Protein AF-M5TUW1-F1 (afdb_monomer)

Solvent-accessible surface area (backbone atoms only — not comparable to full-atom values): 5866 Å² total; per-residue (Å²): 139,78,88,76,80,79,70,82,66,80,41,52,50,55,83,36,58,52,24,83,81,62,69,38,23,39,43,58,53,54,50,46,46,70,74,66,60,67,90,50,63,76,58,44,32,77,56,76,45,35,53,72,62,92,44,74,36,38,67,57,51,38,49,48,68,73,41,95,53,45,90,74,56,90,46,64,16,62,68,59,49,58,55,50,45,56,54,54,55,57,76,68,46,79,82,131

pLDDT: mean 88.43, std 14.53, range [42.06, 97.88]

Structure (mmCIF, N/CA/C/O backbone):
data_AF-M5TUW1-F1
#
_entry.id   AF-M5TUW1-F1
#
loop_
_atom_site.group_PDB
_atom_site.id
_atom_site.type_symbol
_atom_site.label_atom_id
_atom_site.label_alt_id
_atom_site.label_comp_id
_atom_site.label_asym_id
_atom_site.label_entity_id
_atom_site.label_seq_id
_atom_site.pdbx_PDB_ins_code
_atom_site.Cartn_x
_atom_site.Cartn_y
_atom_site.Cartn_z
_atom_site.occupancy
_atom_site.B_iso_or_equiv
_atom_site.auth_seq_id
_atom_site.auth_comp_id
_atom_site.auth_asym_id
_atom_site.auth_atom_id
_atom_site.pdbx_PDB_model_num
ATOM 1 N N . MET A 1 1 ? -16.941 12.244 -31.555 1.00 48.41 1 MET A N 1
ATOM 2 C CA . MET A 1 1 ? -15.738 11.475 -31.175 1.00 48.41 1 MET A CA 1
ATOM 3 C C . MET A 1 1 ? -14.892 12.331 -30.251 1.00 48.41 1 MET A C 1
ATOM 5 O O . MET A 1 1 ? -14.714 13.498 -30.562 1.00 48.41 1 MET A O 1
ATOM 9 N N . GLY A 1 2 ? -14.396 11.758 -29.152 1.00 49.44 2 GLY A N 1
ATOM 10 C CA . GLY A 1 2 ? -13.415 12.400 -28.270 1.00 49.44 2 GLY A CA 1
ATOM 11 C C . GLY A 1 2 ? -13.990 12.962 -26.969 1.00 49.44 2 GLY A C 1
ATOM 12 O O . GLY A 1 2 ? -13.937 14.164 -26.748 1.00 49.44 2 GLY A O 1
ATOM 13 N N . CYS A 1 3 ? -14.515 12.102 -26.089 1.00 42.06 3 CYS A N 1
ATOM 14 C CA . CYS A 1 3 ? -14.651 12.452 -24.673 1.00 42.06 3 CYS A CA 1
ATOM 15 C C . CYS A 1 3 ? -13.241 12.407 -24.062 1.00 42.06 3 CYS A C 1
ATOM 17 O O . CYS A 1 3 ? -12.799 11.379 -23.556 1.00 42.06 3 CYS A O 1
ATOM 19 N N . GLY A 1 4 ? -12.478 13.483 -24.251 1.00 48.62 4 GLY A N 1
ATOM 20 C CA . GLY A 1 4 ? -11.131 13.632 -23.715 1.00 48.62 4 GLY A CA 1
ATOM 21 C C . GLY A 1 4 ? -11.185 13.997 -22.238 1.00 48.62 4 GLY A C 1
ATOM 22 O O . GLY A 1 4 ? -10.991 15.154 -21.887 1.00 48.62 4 GLY A O 1
ATOM 23 N N . PHE A 1 5 ? -11.445 13.016 -21.373 1.00 47.28 5 PHE A N 1
ATOM 24 C CA . PHE A 1 5 ? -11.110 13.109 -19.952 1.00 47.28 5 PHE A CA 1
ATOM 25 C C . PHE A 1 5 ? -9.582 12.993 -19.826 1.00 47.28 5 PHE A C 1
ATOM 27 O O . PHE A 1 5 ? -9.046 11.943 -19.482 1.00 47.28 5 PHE A O 1
ATOM 34 N N . ILE A 1 6 ? -8.857 14.064 -20.158 1.00 53.53 6 ILE A N 1
ATOM 35 C CA . ILE A 1 6 ? -7.464 14.209 -19.728 1.00 53.53 6 ILE A CA 1
ATOM 36 C C . ILE A 1 6 ? -7.533 14.571 -18.244 1.00 53.53 6 ILE A C 1
ATOM 38 O O . ILE A 1 6 ? -7.539 15.737 -17.866 1.00 53.53 6 ILE A O 1
ATOM 42 N N . ILE A 1 7 ? -7.687 13.555 -17.395 1.00 58.19 7 ILE A N 1
ATOM 43 C CA . ILE A 1 7 ? -7.328 13.690 -15.988 1.00 58.19 7 ILE A CA 1
ATOM 44 C C . ILE A 1 7 ? -5.809 13.609 -15.974 1.00 58.19 7 ILE A C 1
ATOM 46 O O . ILE A 1 7 ? -5.238 12.543 -16.195 1.00 58.19 7 ILE A O 1
ATOM 50 N N . GLU A 1 8 ? -5.161 14.743 -15.747 1.00 57.69 8 GLU A N 1
ATOM 51 C CA . GLU A 1 8 ? -3.772 14.806 -15.306 1.00 57.69 8 GLU A CA 1
ATOM 52 C C . GLU A 1 8 ? -3.695 14.013 -13.984 1.00 57.69 8 GLU A C 1
ATOM 54 O O . GLU A 1 8 ? -3.999 14.522 -12.906 1.00 57.69 8 GLU A O 1
ATOM 59 N N . LYS A 1 9 ? -3.444 12.696 -14.061 1.00 62.56 9 LYS A N 1
ATOM 60 C CA . LYS A 1 9 ? -3.316 11.816 -12.890 1.00 62.56 9 LYS A CA 1
ATOM 61 C C . LYS A 1 9 ? -2.009 12.184 -12.179 1.00 62.56 9 LYS A C 1
ATOM 63 O O . LYS A 1 9 ? -0.974 11.589 -12.426 1.00 62.56 9 LYS A O 1
ATOM 68 N N . THR A 1 10 ? -2.052 13.176 -11.294 1.00 78.75 10 THR A N 1
ATOM 69 C CA . THR A 1 10 ? -0.884 13.604 -10.496 1.00 78.75 10 THR A CA 1
ATOM 70 C C . THR A 1 10 ? -0.689 12.758 -9.227 1.00 78.75 10 THR A C 1
ATOM 72 O O . THR A 1 10 ? 0.265 12.963 -8.484 1.00 78.75 10 THR A O 1
ATOM 75 N N . ARG A 1 11 ? -1.610 11.830 -8.928 1.00 88.38 11 ARG A N 1
ATOM 76 C CA . ARG A 1 11 ? -1.573 10.969 -7.735 1.00 88.38 11 ARG A CA 1
ATOM 77 C C . ARG A 1 11 ? -2.299 9.647 -7.962 1.00 88.38 11 ARG A C 1
ATOM 79 O O . ARG A 1 11 ? -3.190 9.578 -8.814 1.00 88.38 11 ARG A O 1
ATOM 86 N N . MET A 1 12 ? -1.971 8.645 -7.145 1.00 92.88 12 MET A N 1
ATOM 87 C CA . MET A 1 12 ? -2.668 7.355 -7.137 1.00 92.88 12 MET A CA 1
ATOM 88 C C . MET A 1 12 ? -4.160 7.535 -6.852 1.00 92.88 12 MET A C 1
ATOM 90 O O . MET A 1 12 ? -4.539 8.189 -5.876 1.00 92.88 12 MET A O 1
ATOM 94 N N . GLN A 1 13 ? -4.99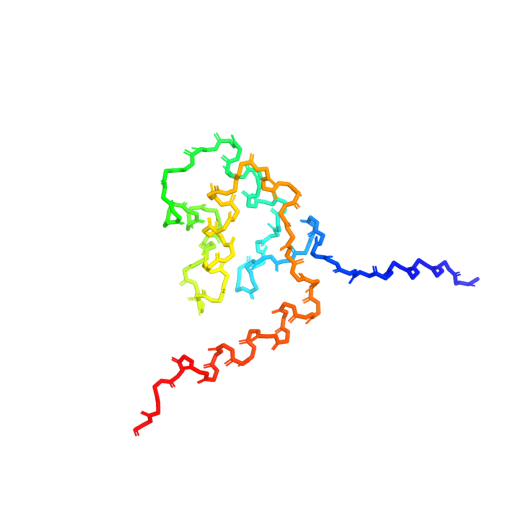7 6.917 -7.677 1.00 94.06 13 GLN A N 1
ATOM 95 C CA . GLN A 1 13 ? -6.439 6.845 -7.480 1.00 94.06 13 GLN A CA 1
ATOM 96 C C . GLN A 1 13 ? -6.833 5.560 -6.747 1.00 94.06 13 GLN A C 1
ATOM 98 O O . GLN A 1 13 ? -6.057 4.619 -6.601 1.00 94.06 13 GLN A O 1
ATOM 103 N N . ASP A 1 14 ? -8.073 5.512 -6.279 1.00 95.12 14 ASP A N 1
ATOM 104 C CA . ASP A 1 14 ? -8.612 4.382 -5.520 1.00 95.12 14 ASP A CA 1
ATOM 105 C C . ASP A 1 14 ? -8.645 3.059 -6.304 1.00 95.12 14 ASP A C 1
ATOM 107 O O . ASP A 1 14 ? -8.498 1.981 -5.719 1.00 95.12 14 ASP A O 1
ATOM 111 N N . ASP A 1 15 ? -8.860 3.144 -7.615 1.00 95.06 15 ASP A N 1
ATOM 112 C CA . ASP A 1 15 ? -8.915 1.998 -8.526 1.00 95.06 15 ASP A CA 1
ATOM 113 C C . ASP A 1 15 ? -7.530 1.533 -8.992 1.00 95.06 15 ASP A C 1
ATOM 115 O O . ASP A 1 15 ? -7.423 0.459 -9.578 1.00 95.06 15 ASP A O 1
ATOM 119 N N . ASP A 1 16 ? -6.477 2.293 -8.688 1.00 96.06 16 ASP A N 1
ATOM 120 C CA . ASP A 1 16 ? -5.121 1.963 -9.111 1.00 96.06 16 ASP A CA 1
ATOM 121 C C . ASP A 1 16 ? -4.545 0.849 -8.226 1.00 96.06 16 ASP A C 1
ATOM 123 O O . ASP A 1 16 ? -4.789 0.777 -7.011 1.00 96.06 16 ASP A O 1
ATOM 127 N N . ASP A 1 17 ? -3.758 -0.031 -8.840 1.00 97.38 17 ASP A N 1
ATOM 128 C CA . ASP A 1 17 ? -3.139 -1.164 -8.162 1.00 97.38 17 ASP A CA 1
ATOM 129 C C . ASP A 1 17 ? -1.989 -0.719 -7.252 1.00 97.38 17 ASP A C 1
ATOM 131 O O . ASP A 1 17 ? -0.892 -0.384 -7.699 1.00 97.38 17 ASP A O 1
ATOM 135 N N . LEU A 1 18 ? -2.207 -0.819 -5.939 1.00 96.81 18 LEU A N 1
ATOM 136 C CA . LEU A 1 18 ? -1.148 -0.634 -4.952 1.00 96.81 18 LEU A CA 1
ATOM 137 C C . LEU A 1 18 ? -0.247 -1.874 -4.893 1.00 96.81 18 LEU A C 1
ATOM 139 O O . LEU A 1 18 ? 0.976 -1.778 -4.843 1.00 96.81 18 LEU A O 1
ATOM 143 N N . CYS A 1 19 ? -0.828 -3.077 -4.924 1.00 97.44 19 CYS A N 1
ATOM 144 C CA . CYS A 1 19 ? -0.051 -4.306 -5.045 1.00 97.44 19 CYS A CA 1
ATOM 145 C C . CYS A 1 19 ? -0.026 -4.799 -6.492 1.00 97.44 19 CYS A C 1
ATOM 147 O O . CYS A 1 19 ? -0.828 -5.642 -6.884 1.00 97.44 19 CYS A O 1
ATOM 149 N N . LEU A 1 20 ? 0.989 -4.375 -7.245 1.00 96.69 20 LEU A N 1
ATOM 150 C CA . LEU A 1 20 ? 1.221 -4.775 -8.642 1.00 96.69 20 LEU A CA 1
ATOM 151 C C . LEU A 1 20 ? 1.583 -6.267 -8.846 1.00 96.69 20 LEU A C 1
ATOM 153 O O . LEU A 1 20 ? 1.964 -6.663 -9.945 1.00 96.69 20 LEU A O 1
ATOM 157 N N . CYS A 1 21 ? 1.605 -7.090 -7.791 1.00 96.50 21 CYS A N 1
ATOM 158 C CA . CYS A 1 21 ? 1.779 -8.549 -7.918 1.00 96.50 21 CYS A CA 1
ATOM 159 C C . CYS A 1 21 ? 0.438 -9.278 -7.949 1.00 96.50 21 CYS A C 1
ATOM 161 O O . CYS A 1 21 ? 0.294 -10.256 -8.670 1.00 96.50 21 CYS A O 1
ATOM 163 N N . PHE A 1 22 ? -0.507 -8.814 -7.132 1.00 97.00 22 PHE A N 1
ATOM 164 C CA . PHE A 1 22 ? -1.773 -9.498 -6.874 1.00 97.00 22 PHE A CA 1
ATOM 165 C C . PHE A 1 22 ? -2.985 -8.639 -7.254 1.00 97.00 22 PHE A C 1
ATOM 167 O O . PHE A 1 22 ? -4.109 -8.993 -6.916 1.00 97.00 22 PHE A O 1
ATOM 174 N N . HIS A 1 23 ? -2.760 -7.510 -7.935 1.00 97.00 23 HIS A N 1
ATOM 175 C CA . HIS A 1 23 ? -3.796 -6.574 -8.384 1.00 97.00 23 HIS A CA 1
ATOM 176 C C . HIS A 1 23 ? -4.742 -6.150 -7.244 1.00 97.00 23 HIS A C 1
ATOM 178 O O . HIS A 1 23 ? -5.979 -6.256 -7.292 1.00 97.00 23 HIS A O 1
ATOM 184 N N . VAL A 1 24 ? -4.115 -5.741 -6.133 1.00 97.88 24 VAL A N 1
ATOM 185 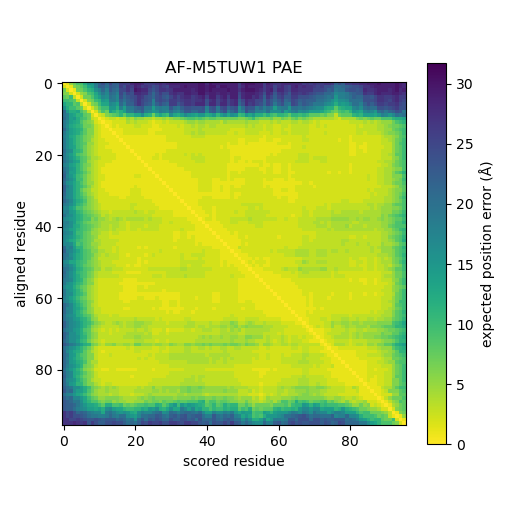C CA . VAL A 1 24 ? -4.819 -5.198 -4.968 1.00 97.88 24 VAL A CA 1
ATOM 186 C C . VAL A 1 24 ? -4.813 -3.684 -5.074 1.00 97.88 24 VAL A C 1
ATOM 188 O O . VAL A 1 24 ? -3.770 -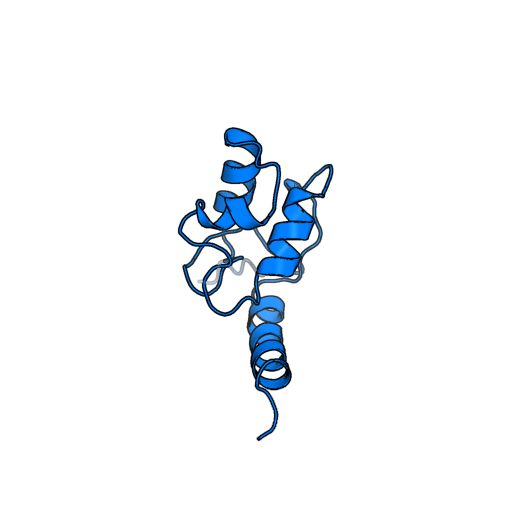3.049 -4.906 1.00 97.88 24 VAL A O 1
ATOM 191 N N . THR A 1 25 ? -5.989 -3.125 -5.335 1.00 97.81 25 THR A N 1
ATOM 192 C CA . THR A 1 25 ? -6.172 -1.685 -5.501 1.00 97.81 25 THR A CA 1
ATOM 193 C C . THR A 1 25 ? -6.032 -0.928 -4.186 1.00 97.81 25 THR A C 1
ATOM 195 O O . THR A 1 25 ? -6.266 -1.486 -3.104 1.00 97.81 25 THR A O 1
ATOM 198 N N . ARG A 1 26 ? -5.711 0.369 -4.269 1.00 96.69 26 ARG A N 1
ATOM 199 C CA . ARG A 1 26 ? -5.690 1.276 -3.109 1.00 96.69 26 ARG A CA 1
ATOM 200 C C . ARG A 1 26 ? -6.994 1.177 -2.310 1.00 96.69 26 ARG A C 1
ATOM 202 O O . ARG A 1 26 ? -6.947 0.999 -1.093 1.00 96.69 26 ARG A O 1
ATOM 209 N N . ARG A 1 27 ? -8.154 1.175 -2.981 1.00 97.25 27 ARG A N 1
ATOM 210 C CA . ARG A 1 27 ? -9.472 1.044 -2.334 1.00 97.25 27 ARG A CA 1
ATOM 211 C C . ARG A 1 27 ? -9.599 -0.221 -1.491 1.00 97.25 27 ARG A C 1
ATOM 213 O O . ARG A 1 27 ? -10.083 -0.147 -0.364 1.00 97.25 27 ARG A O 1
ATOM 220 N N . LYS A 1 28 ? -9.165 -1.375 -2.012 1.00 97.69 28 LYS A N 1
ATOM 221 C CA . LYS A 1 28 ? -9.238 -2.655 -1.283 1.00 97.69 28 LYS A CA 1
ATOM 222 C C . LYS A 1 28 ? -8.414 -2.605 0.001 1.00 97.69 28 LYS A C 1
ATOM 224 O O . LYS A 1 28 ? -8.888 -3.057 1.041 1.00 97.69 28 LYS A O 1
ATOM 229 N N . VAL A 1 29 ? -7.219 -2.017 -0.056 1.00 97.44 29 VAL A N 1
ATOM 230 C CA . VAL A 1 29 ? -6.344 -1.867 1.116 1.00 97.44 29 VAL A CA 1
ATOM 231 C C . VAL A 1 29 ? -6.956 -0.920 2.146 1.00 97.44 29 VAL A C 1
ATOM 233 O O . VAL A 1 29 ? -7.043 -1.281 3.317 1.00 97.44 29 VAL A O 1
ATOM 236 N N . LEU A 1 30 ? -7.449 0.248 1.723 1.00 97.38 30 LEU A N 1
ATOM 237 C CA . LEU A 1 30 ? -8.114 1.205 2.615 1.00 97.38 30 LEU A CA 1
ATOM 238 C C . LEU A 1 30 ? -9.332 0.582 3.308 1.00 97.38 30 LEU A C 1
ATOM 240 O O . LEU A 1 30 ? -9.495 0.690 4.525 1.00 97.38 30 LEU A O 1
ATOM 244 N N . GLN A 1 31 ? -10.164 -0.131 2.545 1.00 97.69 31 GLN A N 1
ATOM 245 C CA . GLN A 1 31 ? -11.307 -0.856 3.089 1.00 97.69 31 GLN A CA 1
ATOM 246 C C . GLN A 1 31 ? -10.864 -1.923 4.096 1.00 97.69 31 GLN A C 1
ATOM 248 O O . GLN A 1 31 ? -11.468 -2.043 5.162 1.00 97.69 31 GLN A O 1
ATOM 253 N N . TYR A 1 32 ? -9.800 -2.671 3.792 1.00 97.56 32 TYR A N 1
ATOM 254 C CA . TYR A 1 32 ? -9.263 -3.679 4.699 1.00 97.56 32 TYR A CA 1
ATOM 255 C C . TYR A 1 32 ? -8.792 -3.064 6.020 1.00 97.56 32 TYR A C 1
ATOM 257 O O . TYR A 1 32 ? -9.202 -3.537 7.080 1.00 97.56 32 TYR A O 1
ATOM 265 N N . ILE A 1 33 ? -8.006 -1.982 5.963 1.00 96.44 33 ILE A N 1
ATOM 266 C CA . ILE A 1 33 ? -7.525 -1.246 7.142 1.00 96.44 33 ILE A CA 1
ATOM 267 C C . ILE A 1 33 ? -8.706 -0.766 7.992 1.00 96.44 33 ILE A C 1
ATOM 269 O O . ILE A 1 33 ? -8.719 -0.966 9.208 1.00 96.44 33 ILE A O 1
ATOM 273 N N . ARG A 1 34 ? -9.734 -0.190 7.357 1.00 95.94 34 ARG A N 1
ATOM 274 C CA . ARG A 1 34 ? -10.920 0.336 8.045 1.00 95.94 34 ARG A CA 1
ATOM 275 C C . ARG A 1 34 ? -11.720 -0.748 8.770 1.00 95.94 34 ARG A C 1
ATOM 277 O O . ARG A 1 34 ? -12.157 -0.514 9.897 1.00 95.94 34 ARG A O 1
ATOM 284 N N . VAL A 1 35 ? -11.935 -1.893 8.119 1.00 97.06 35 VAL A N 1
ATOM 285 C CA . VAL A 1 35 ? -12.782 -2.984 8.633 1.00 97.06 35 VAL A CA 1
ATOM 286 C C . VAL A 1 35 ? -12.041 -3.839 9.659 1.00 97.06 35 VAL A C 1
ATOM 288 O O . VAL A 1 35 ? -12.579 -4.103 10.728 1.00 97.06 35 VAL A O 1
ATOM 291 N N . HIS A 1 36 ? -10.809 -4.250 9.357 1.00 96.19 36 HIS A N 1
ATOM 292 C CA . HIS A 1 36 ? -10.079 -5.232 10.166 1.00 96.19 36 HIS A CA 1
ATOM 293 C C . HIS A 1 36 ? -9.173 -4.593 11.220 1.00 96.19 36 HIS A C 1
ATOM 295 O O . HIS A 1 36 ? -8.743 -5.286 12.138 1.00 96.19 36 HIS A O 1
ATOM 301 N N . ARG A 1 37 ? -8.881 -3.287 11.103 1.00 95.06 37 ARG A N 1
ATOM 302 C CA . ARG A 1 37 ? -8.019 -2.530 12.030 1.00 95.06 37 ARG A CA 1
ATOM 303 C C . ARG A 1 37 ? -6.728 -3.295 12.384 1.00 95.06 37 ARG A C 1
ATOM 305 O O . ARG A 1 37 ? -6.461 -3.532 13.567 1.00 95.06 37 ARG A O 1
ATOM 312 N N . PRO A 1 38 ? -5.942 -3.730 11.378 1.00 96.00 38 PRO A N 1
ATOM 313 C CA . PRO A 1 38 ? -4.719 -4.477 11.634 1.00 96.00 38 PRO A CA 1
ATOM 314 C C . PRO A 1 38 ? -3.756 -3.647 12.493 1.00 96.00 38 PRO A C 1
ATOM 316 O O . PRO A 1 38 ? -3.683 -2.430 12.372 1.00 96.00 38 PRO A O 1
ATOM 319 N N . LYS A 1 39 ? -3.006 -4.308 13.376 1.00 94.81 39 LYS A N 1
ATOM 320 C CA . LYS A 1 39 ? -2.023 -3.665 14.266 1.00 94.81 39 LYS A CA 1
ATOM 321 C C . LYS A 1 39 ? -0.616 -3.641 13.675 1.00 94.81 39 LYS A C 1
ATOM 323 O O . LYS A 1 39 ? 0.247 -2.934 14.181 1.00 94.81 39 LYS A O 1
ATOM 328 N N . ARG A 1 40 ? -0.350 -4.477 12.668 1.00 94.69 40 ARG A N 1
ATOM 329 C CA . ARG A 1 40 ? 0.960 -4.607 12.018 1.00 94.69 40 ARG A CA 1
ATOM 330 C C . ARG A 1 40 ? 0.797 -4.710 10.511 1.00 94.69 40 ARG A C 1
ATOM 332 O O . ARG A 1 40 ? -0.106 -5.397 10.038 1.00 94.69 40 ARG A O 1
ATOM 339 N N . ALA A 1 41 ? 1.737 -4.129 9.768 1.00 92.75 41 ALA A N 1
ATOM 340 C CA . ALA A 1 41 ? 1.729 -4.162 8.306 1.00 92.75 41 ALA A CA 1
ATOM 341 C C . ALA A 1 41 ? 1.761 -5.591 7.732 1.00 92.75 41 ALA A C 1
ATOM 343 O O . ALA A 1 41 ? 1.195 -5.837 6.673 1.00 92.75 41 ALA A O 1
ATOM 344 N N . SER A 1 42 ? 2.348 -6.565 8.441 1.00 93.62 42 SER A N 1
ATOM 345 C CA . SER A 1 42 ? 2.341 -7.974 8.016 1.00 93.62 42 SER A CA 1
ATOM 346 C C . SER A 1 42 ? 0.934 -8.567 7.894 1.00 93.62 42 SER A C 1
ATOM 348 O O . SER A 1 42 ? 0.724 -9.443 7.060 1.00 93.62 42 SER A O 1
ATOM 350 N N . GLN A 1 43 ? -0.040 -8.071 8.663 1.00 96.62 43 GLN A N 1
ATOM 351 C CA . GLN A 1 43 ? -1.434 -8.522 8.581 1.00 96.62 43 GLN A CA 1
ATOM 352 C C . GLN A 1 43 ? -2.116 -8.065 7.286 1.00 96.62 43 GLN A C 1
ATOM 354 O O . GLN A 1 43 ? -3.132 -8.625 6.899 1.00 96.62 43 GLN A O 1
ATOM 359 N N . LEU A 1 44 ? -1.545 -7.095 6.560 1.00 95.62 44 LEU A N 1
ATOM 360 C CA . LEU A 1 44 ? -2.043 -6.718 5.235 1.00 95.62 44 LEU A CA 1
ATOM 361 C C . LEU A 1 44 ? -1.826 -7.825 4.192 1.00 95.62 44 LEU A C 1
ATOM 363 O O . LEU A 1 44 ? -2.461 -7.784 3.145 1.00 95.62 44 LEU A O 1
ATOM 367 N N . SER A 1 45 ? -1.021 -8.852 4.493 1.00 96.12 45 SER A N 1
ATOM 368 C CA . SER A 1 45 ? -0.942 -10.065 3.666 1.00 96.12 45 SER A CA 1
ATOM 369 C C . SER A 1 45 ? -2.270 -10.820 3.571 1.00 96.12 45 SER A C 1
ATOM 371 O O . SER A 1 45 ? -2.533 -11.465 2.559 1.00 96.12 45 SER A O 1
ATOM 373 N N . GLU A 1 46 ? -3.154 -10.680 4.559 1.00 96.44 46 GLU A N 1
ATOM 374 C CA . GLU A 1 46 ? -4.509 -11.239 4.526 1.00 96.44 46 GLU A CA 1
ATOM 375 C C . GLU A 1 46 ? -5.425 -10.468 3.551 1.00 96.44 46 GLU A C 1
ATOM 377 O O . GLU A 1 46 ? -6.449 -10.986 3.105 1.00 96.44 46 GLU A O 1
ATOM 382 N N . CYS A 1 47 ? -5.032 -9.257 3.130 1.00 95.81 47 CYS A N 1
ATOM 383 C CA . CYS A 1 47 ? -5.687 -8.509 2.059 1.00 95.81 47 CYS A CA 1
ATOM 384 C C . CYS A 1 47 ? -5.228 -9.036 0.688 1.00 95.81 47 CYS A C 1
ATOM 386 O O . CYS A 1 47 ? -4.383 -8.438 0.020 1.00 95.81 47 CYS A O 1
ATOM 388 N N . TYR A 1 48 ? -5.778 -10.182 0.272 1.00 95.06 48 TYR A N 1
ATOM 389 C CA . TYR A 1 48 ? -5.518 -10.803 -1.039 1.00 95.06 48 TYR A CA 1
ATOM 390 C C . TYR A 1 48 ? -4.025 -11.069 -1.332 1.00 95.06 48 TYR A C 1
ATOM 392 O O . TYR A 1 48 ? -3.602 -11.056 -2.486 1.00 95.06 48 TYR A O 1
ATOM 400 N N . GLY A 1 49 ? -3.204 -11.285 -0.301 1.00 95.12 49 GLY A N 1
ATOM 401 C CA . GLY A 1 49 ? -1.770 -11.540 -0.451 1.00 95.12 49 GLY A CA 1
ATOM 402 C C . GLY A 1 49 ? -0.895 -10.287 -0.546 1.00 95.12 49 GLY A C 1
ATOM 403 O O . GLY A 1 49 ? 0.311 -10.418 -0.778 1.00 95.12 49 GLY A O 1
ATOM 404 N N . ALA A 1 50 ? -1.438 -9.075 -0.373 1.00 96.38 50 ALA A N 1
ATOM 405 C CA . ALA A 1 50 ? -0.672 -7.836 -0.518 1.00 96.38 50 ALA A CA 1
ATOM 406 C C . ALA A 1 50 ? 0.624 -7.843 0.324 1.00 96.38 50 ALA A C 1
ATOM 408 O O . ALA A 1 50 ? 0.631 -8.128 1.518 1.00 96.38 50 ALA A O 1
ATOM 409 N N . GLY A 1 51 ? 1.757 -7.542 -0.318 1.00 94.69 51 GLY A N 1
ATOM 410 C CA . GLY A 1 51 ? 3.069 -7.507 0.339 1.00 94.69 51 GLY A CA 1
ATOM 411 C C . GLY A 1 51 ? 3.823 -8.842 0.421 1.00 94.69 51 GLY A C 1
ATOM 412 O O . GLY A 1 51 ? 4.985 -8.820 0.818 1.00 94.69 51 GLY A O 1
ATOM 413 N N . THR A 1 52 ? 3.233 -9.968 -0.000 1.00 96.31 52 THR A N 1
ATOM 414 C CA . THR A 1 52 ? 3.901 -11.294 -0.000 1.00 96.31 52 THR A CA 1
ATOM 415 C C . THR A 1 52 ? 4.692 -11.609 -1.276 1.00 96.31 52 THR A C 1
ATOM 417 O O . THR A 1 52 ? 5.445 -12.574 -1.315 1.00 96.31 52 THR A O 1
ATOM 420 N N . GLY A 1 53 ? 4.529 -10.793 -2.324 1.00 93.88 53 GLY A N 1
ATOM 421 C CA . GLY A 1 53 ? 5.231 -10.941 -3.599 1.00 93.88 53 GLY A CA 1
ATOM 422 C C . GLY A 1 53 ? 6.597 -10.255 -3.586 1.00 93.88 53 GLY A C 1
ATOM 423 O O . GLY A 1 53 ? 7.369 -10.370 -2.644 1.00 93.88 53 GLY A O 1
ATOM 424 N N . CYS A 1 54 ? 6.882 -9.449 -4.613 1.00 93.62 54 CYS A N 1
ATOM 425 C CA . CYS A 1 54 ? 8.192 -8.798 -4.777 1.00 93.62 54 CYS A CA 1
ATOM 426 C C . CYS A 1 54 ? 8.557 -7.736 -3.721 1.00 93.62 54 CYS A C 1
ATOM 428 O O . CYS A 1 54 ? 9.579 -7.088 -3.863 1.00 93.62 54 CYS A O 1
ATOM 430 N N . GLY A 1 55 ? 7.714 -7.470 -2.723 1.00 93.81 55 GLY A N 1
ATOM 431 C CA . GLY A 1 55 ? 8.020 -6.515 -1.654 1.00 93.81 55 GLY A CA 1
ATOM 432 C C . GLY A 1 55 ? 7.846 -5.024 -1.976 1.00 93.81 55 GLY A C 1
ATOM 433 O O . GLY A 1 55 ? 7.648 -4.261 -1.037 1.00 93.81 55 GLY A O 1
ATOM 434 N N . TRP A 1 56 ? 7.791 -4.615 -3.251 1.00 96.06 56 TRP A 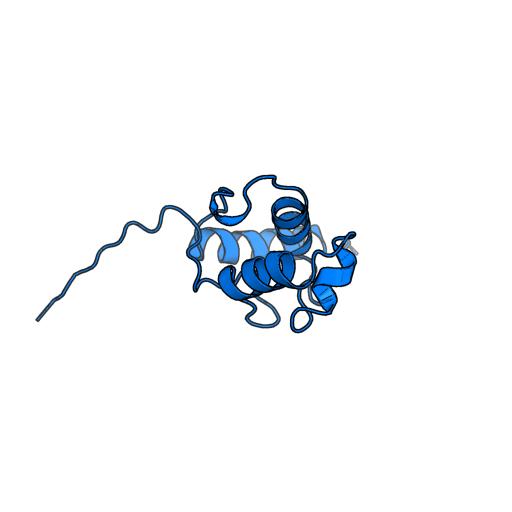N 1
ATOM 435 C CA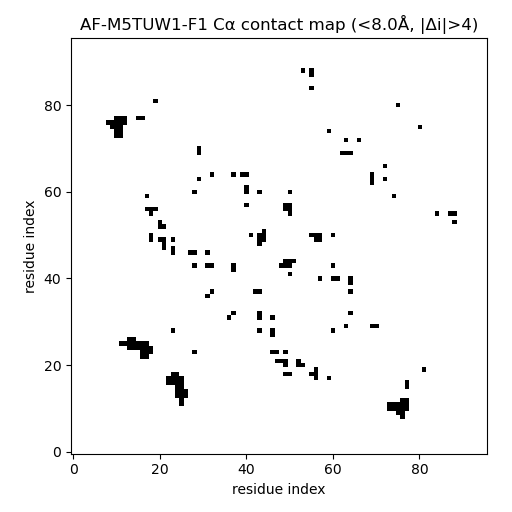 . TRP A 1 56 ? 7.659 -3.202 -3.672 1.00 96.06 56 TRP A CA 1
ATOM 436 C C . TRP A 1 56 ? 6.584 -2.405 -2.917 1.00 96.06 56 TRP A C 1
ATOM 438 O O . TRP A 1 56 ? 6.822 -1.302 -2.442 1.00 96.06 56 TRP A O 1
ATOM 448 N N . CYS A 1 57 ? 5.393 -2.986 -2.762 1.00 96.62 57 CYS A N 1
ATOM 449 C CA . CYS A 1 57 ? 4.266 -2.310 -2.119 1.00 96.62 57 CYS A CA 1
ATOM 450 C C . CYS A 1 57 ? 4.366 -2.215 -0.586 1.00 96.62 57 CYS A C 1
ATOM 452 O O . CYS A 1 57 ? 3.627 -1.443 0.013 1.00 96.62 57 CYS A O 1
ATOM 454 N N . ARG A 1 58 ? 5.267 -2.963 0.069 1.00 96.00 58 ARG A N 1
ATOM 455 C CA . ARG A 1 58 ? 5.365 -3.041 1.541 1.00 96.00 58 ARG A CA 1
ATOM 456 C C . ARG A 1 58 ? 5.576 -1.681 2.225 1.00 96.00 58 ARG A C 1
ATOM 458 O O . ARG A 1 58 ? 4.812 -1.408 3.145 1.00 96.00 58 ARG A O 1
ATOM 465 N N . PRO A 1 59 ? 6.518 -0.808 1.809 1.00 95.75 59 PRO A N 1
ATOM 466 C CA . PRO A 1 59 ? 6.662 0.514 2.428 1.00 95.75 59 PRO A CA 1
ATOM 467 C C . PRO A 1 59 ? 5.392 1.367 2.305 1.00 95.75 59 PRO A C 1
ATOM 469 O O . PRO A 1 59 ? 5.032 2.075 3.241 1.00 95.75 59 PRO A O 1
ATOM 472 N N . PHE A 1 60 ? 4.673 1.263 1.187 1.00 96.44 60 PHE A N 1
ATOM 473 C CA . PHE A 1 60 ? 3.430 2.000 0.960 1.00 96.44 60 PHE A CA 1
ATOM 474 C C . PHE A 1 60 ? 2.268 1.453 1.797 1.00 96.44 60 PHE A C 1
ATOM 476 O O . PHE A 1 60 ? 1.497 2.223 2.359 1.00 96.44 60 PHE A O 1
ATOM 483 N N . LEU A 1 61 ? 2.179 0.128 1.938 1.00 96.62 61 LEU A N 1
ATOM 484 C CA . LEU A 1 61 ? 1.232 -0.542 2.831 1.00 96.62 61 LEU A CA 1
ATOM 485 C C . LE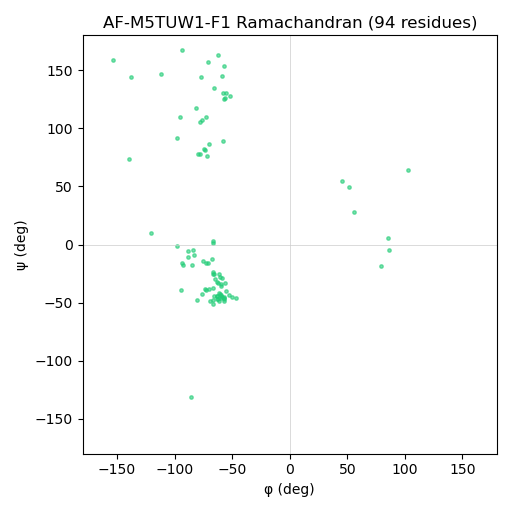U A 1 61 ? 1.441 -0.121 4.292 1.00 96.62 61 LEU A C 1
ATOM 487 O O . LEU A 1 61 ? 0.471 0.174 4.985 1.00 96.62 61 LEU A O 1
ATOM 491 N N . THR A 1 62 ? 2.696 -0.056 4.745 1.00 96.50 62 THR A N 1
ATOM 492 C CA . THR A 1 62 ? 3.035 0.432 6.088 1.00 96.50 62 THR A CA 1
ATOM 493 C C . THR A 1 62 ? 2.627 1.891 6.269 1.00 96.50 62 THR A C 1
ATOM 495 O O . THR A 1 62 ? 1.938 2.195 7.236 1.00 96.50 62 THR A O 1
ATOM 498 N N . ARG A 1 63 ? 2.949 2.773 5.310 1.00 96.00 63 ARG A N 1
ATOM 499 C CA . ARG A 1 63 ? 2.539 4.187 5.360 1.00 96.00 63 ARG A CA 1
ATOM 500 C C . ARG A 1 63 ? 1.026 4.353 5.468 1.00 96.00 63 ARG A C 1
ATOM 502 O O . ARG A 1 63 ? 0.567 5.084 6.332 1.00 96.00 63 ARG A O 1
ATOM 509 N N . LEU A 1 64 ? 0.248 3.641 4.649 1.00 96.12 64 LEU A N 1
ATOM 510 C CA . LEU A 1 64 ? -1.217 3.683 4.736 1.00 96.12 64 LEU A CA 1
ATOM 511 C C . LEU A 1 64 ? -1.743 3.151 6.072 1.00 96.12 64 LEU A C 1
ATOM 513 O O . LEU A 1 64 ? -2.782 3.597 6.537 1.00 96.12 64 LEU A O 1
ATOM 517 N N . LEU A 1 65 ? -1.069 2.185 6.691 1.00 96.12 65 LEU A N 1
ATOM 518 C CA . LEU A 1 65 ? -1.498 1.674 7.988 1.00 96.12 65 LEU A CA 1
ATOM 519 C C . LEU A 1 65 ? -1.205 2.652 9.133 1.00 96.12 65 LEU A C 1
ATOM 521 O O . LEU A 1 65 ? -1.991 2.752 10.070 1.00 96.12 65 LEU A O 1
ATOM 525 N N . GLU A 1 66 ? -0.060 3.324 9.068 1.00 95.25 66 GLU A N 1
ATOM 526 C CA . GLU A 1 66 ? 0.418 4.253 10.097 1.00 95.25 66 GLU A CA 1
ATOM 527 C C . GLU A 1 66 ? -0.158 5.667 9.938 1.00 95.25 66 GLU A C 1
ATOM 529 O O . GLU A 1 66 ? -0.129 6.449 10.886 1.00 95.25 66 GLU A O 1
ATOM 534 N N . SER A 1 67 ? -0.693 5.994 8.759 1.00 94.56 67 SER A N 1
ATOM 535 C CA . SER A 1 67 ? -1.321 7.283 8.476 1.00 94.56 67 SER A CA 1
ATOM 536 C C . SER A 1 67 ? -2.599 7.467 9.298 1.00 94.56 67 SER A C 1
ATOM 538 O O . SER A 1 67 ? -3.456 6.584 9.366 1.00 94.56 67 SER A O 1
ATOM 540 N N . GLU A 1 68 ? -2.758 8.653 9.886 1.00 91.50 68 GLU A N 1
ATOM 541 C CA . GLU A 1 68 ? -3.989 9.054 10.576 1.00 91.50 68 GLU A CA 1
ATOM 542 C C . GLU A 1 68 ? -5.164 9.210 9.593 1.00 91.50 68 GLU A C 1
ATOM 544 O O . GLU A 1 68 ? -6.326 9.061 9.969 1.00 91.50 68 GLU A O 1
ATOM 549 N N . SER A 1 69 ? -4.873 9.491 8.319 1.00 92.19 69 SER A N 1
ATOM 550 C CA . SER A 1 69 ? -5.866 9.710 7.258 1.00 92.19 69 SER A CA 1
ATOM 551 C C . SER A 1 69 ? -5.415 9.055 5.946 1.00 92.19 69 SER A C 1
ATOM 553 O O . SER A 1 69 ? -4.998 9.740 5.002 1.00 92.19 69 SER A O 1
ATOM 555 N N . PRO A 1 70 ? -5.483 7.714 5.860 1.00 91.06 70 PRO A N 1
ATOM 556 C CA . PRO A 1 70 ? -4.935 6.963 4.736 1.00 91.06 70 PRO A CA 1
ATOM 557 C C . PRO A 1 70 ? -5.661 7.223 3.411 1.00 91.06 70 PRO A C 1
ATOM 559 O O . PRO A 1 70 ? -5.062 7.094 2.345 1.00 91.06 70 PRO A O 1
ATOM 562 N N . GLU A 1 71 ? -6.923 7.656 3.440 1.00 89.62 71 GLU A N 1
ATOM 563 C CA . GLU A 1 71 ? -7.653 8.110 2.254 1.00 89.62 71 GLU A CA 1
ATOM 564 C C . GLU A 1 71 ? -6.981 9.306 1.565 1.00 89.62 71 GLU A C 1
ATOM 566 O O . GLU A 1 71 ? -6.987 9.385 0.335 1.00 89.62 71 GLU A O 1
ATOM 571 N N . THR A 1 72 ? -6.345 10.195 2.330 1.00 90.31 72 THR A N 1
ATOM 572 C CA . THR A 1 72 ? -5.684 11.404 1.820 1.00 90.31 72 THR A CA 1
ATOM 573 C C . THR A 1 72 ? -4.179 11.245 1.636 1.00 90.31 72 THR A C 1
ATOM 575 O O . THR A 1 72 ? -3.531 12.172 1.155 1.00 90.31 72 THR A O 1
ATOM 578 N N . GLU A 1 73 ? -3.623 10.076 1.970 1.00 92.25 73 GLU A N 1
ATOM 579 C CA . GLU A 1 73 ? -2.190 9.802 1.857 1.00 92.25 73 GLU A CA 1
ATOM 580 C C . GLU A 1 73 ? -1.699 10.022 0.421 1.00 92.25 73 GLU A C 1
ATOM 582 O O . GLU A 1 73 ? -2.235 9.433 -0.532 1.00 92.25 73 GLU A O 1
ATOM 587 N N . SER A 1 74 ? -0.670 10.859 0.274 1.00 89.62 74 SER A N 1
ATOM 588 C CA . SER A 1 74 ? -0.097 11.211 -1.023 1.00 89.62 74 SER A CA 1
ATOM 589 C C . SER A 1 74 ? 0.806 10.086 -1.519 1.00 89.62 74 SER A C 1
ATOM 591 O O . SER A 1 74 ? 1.919 9.895 -1.029 1.00 89.62 74 SER A O 1
ATOM 593 N N . LEU A 1 75 ? 0.314 9.336 -2.502 1.00 91.88 75 LEU A N 1
ATOM 594 C CA . LEU A 1 75 ? 1.064 8.300 -3.203 1.00 91.88 75 LEU A CA 1
ATOM 595 C C . LEU A 1 75 ? 1.312 8.733 -4.656 1.00 91.88 75 LEU A C 1
ATOM 597 O O . LEU A 1 75 ? 0.443 9.404 -5.228 1.00 91.88 75 LEU A O 1
ATOM 601 N N . PRO A 1 76 ? 2.461 8.350 -5.252 1.00 93.44 76 PRO A N 1
ATOM 602 C CA . PRO A 1 76 ? 2.759 8.644 -6.655 1.00 93.44 76 PRO A CA 1
ATOM 603 C C . PRO A 1 76 ? 1.665 8.085 -7.564 1.00 93.44 76 PRO A C 1
ATOM 605 O O . PRO A 1 76 ? 0.981 7.129 -7.197 1.00 93.44 76 PRO A O 1
ATOM 608 N N . ASP A 1 77 ? 1.482 8.679 -8.739 1.00 94.38 77 ASP A N 1
ATOM 609 C CA . ASP A 1 77 ? 0.506 8.177 -9.701 1.00 94.38 77 ASP A CA 1
ATOM 610 C C . ASP A 1 77 ? 0.842 6.754 -10.181 1.00 94.38 77 ASP A C 1
ATOM 612 O O . ASP A 1 77 ? 1.958 6.263 -10.017 1.00 94.38 77 ASP A O 1
ATOM 616 N N . GLU A 1 78 ? -0.138 6.082 -10.778 1.00 93.31 78 GLU A N 1
ATOM 617 C CA . GLU A 1 78 ? -0.025 4.705 -11.265 1.00 93.31 78 GLU A CA 1
ATOM 618 C C . GLU A 1 78 ? 1.177 4.468 -12.200 1.00 93.31 78 GLU A C 1
ATOM 620 O O . GLU A 1 78 ? 1.886 3.468 -12.053 1.00 93.31 78 GLU A O 1
ATOM 625 N N . GLN A 1 79 ? 1.431 5.380 -13.144 1.00 91.81 79 GLN A N 1
ATOM 626 C CA . GLN A 1 79 ? 2.515 5.253 -14.117 1.00 91.81 79 GLN A CA 1
ATOM 627 C C . GLN A 1 79 ? 3.874 5.406 -13.440 1.00 91.81 79 GLN A C 1
ATOM 629 O O . GLN A 1 79 ? 4.750 4.553 -13.625 1.00 91.81 79 GLN A O 1
ATOM 634 N N . GLN A 1 80 ? 4.043 6.447 -12.618 1.00 94.06 80 GLN A N 1
ATOM 635 C CA . GLN A 1 80 ? 5.263 6.639 -11.837 1.00 94.06 80 GLN A CA 1
ATOM 636 C C . GLN A 1 80 ? 5.504 5.452 -10.894 1.00 94.06 80 GLN A C 1
ATOM 638 O O . GLN A 1 80 ? 6.605 4.899 -10.857 1.00 94.06 80 GLN A O 1
ATOM 643 N N . TYR A 1 81 ? 4.466 5.001 -10.188 1.00 94.81 81 TYR A N 1
ATOM 644 C CA . TYR A 1 81 ? 4.535 3.886 -9.247 1.00 94.81 81 TYR A CA 1
ATOM 645 C C . TYR A 1 81 ? 4.992 2.581 -9.913 1.00 94.81 81 TYR A C 1
ATOM 647 O O . TYR A 1 81 ? 5.827 1.847 -9.373 1.00 94.81 81 TYR A O 1
ATOM 655 N N . ALA A 1 82 ? 4.467 2.284 -11.105 1.00 93.69 82 ALA A N 1
ATOM 656 C CA . ALA A 1 82 ? 4.855 1.109 -11.874 1.00 93.69 82 ALA A CA 1
ATOM 657 C C . ALA A 1 82 ? 6.284 1.215 -12.433 1.00 93.69 82 ALA A C 1
ATOM 659 O O . ALA A 1 82 ? 7.013 0.218 -12.429 1.00 93.69 82 ALA A O 1
ATOM 660 N N . ALA A 1 83 ? 6.703 2.404 -12.877 1.00 92.38 83 ALA A N 1
ATOM 661 C CA . ALA A 1 83 ? 8.052 2.642 -13.386 1.00 92.38 83 ALA A CA 1
ATOM 662 C C . ALA A 1 83 ? 9.115 2.488 -12.285 1.00 92.38 83 ALA A C 1
ATOM 664 O O . ALA A 1 83 ? 10.131 1.817 -12.481 1.00 92.38 83 ALA A O 1
ATOM 665 N N . GLU A 1 84 ? 8.870 3.038 -11.095 1.00 94.12 84 GLU A N 1
ATOM 666 C CA . GLU A 1 84 ? 9.804 2.965 -9.964 1.00 94.12 84 GLU A CA 1
ATOM 667 C C . GLU A 1 84 ? 10.014 1.533 -9.452 1.00 94.12 84 GLU A C 1
ATOM 669 O O . GLU A 1 84 ? 11.122 1.179 -9.040 1.00 94.12 84 GLU A O 1
ATOM 674 N N . ARG A 1 85 ? 9.006 0.658 -9.574 1.00 94.31 85 ARG A N 1
ATOM 675 C CA . ARG A 1 85 ? 9.143 -0.769 -9.240 1.00 94.31 85 ARG A CA 1
ATOM 676 C C . ARG A 1 85 ? 10.272 -1.452 -10.015 1.00 94.31 85 ARG A C 1
ATOM 678 O O . ARG A 1 85 ? 10.879 -2.387 -9.492 1.00 94.31 85 ARG A O 1
ATOM 685 N N . GLN A 1 86 ? 10.534 -1.040 -11.257 1.00 88.19 86 GLN A N 1
ATOM 686 C CA . GLN A 1 86 ? 11.629 -1.610 -12.047 1.00 88.19 86 GLN A CA 1
ATOM 687 C C . GLN A 1 86 ? 12.976 -1.327 -11.381 1.00 88.19 86 GLN A C 1
ATOM 689 O O . GLN A 1 86 ? 13.771 -2.248 -11.225 1.00 88.19 86 GLN A O 1
ATOM 694 N N . ARG A 1 87 ? 13.181 -0.091 -10.905 1.00 89.06 87 ARG A N 1
ATOM 695 C CA . ARG A 1 87 ? 14.394 0.309 -10.174 1.00 89.06 87 ARG A CA 1
ATOM 696 C C . ARG A 1 87 ? 14.533 -0.470 -8.873 1.00 89.06 87 ARG A C 1
ATOM 698 O O . ARG A 1 87 ? 15.560 -1.090 -8.644 1.00 89.06 87 ARG A O 1
ATOM 705 N N . TYR A 1 88 ? 13.448 -0.561 -8.102 1.00 89.88 88 TYR A N 1
ATOM 706 C CA . TYR A 1 88 ? 13.436 -1.335 -6.860 1.00 89.88 88 TYR A CA 1
ATOM 707 C C . TYR A 1 88 ? 13.858 -2.797 -7.055 1.00 89.88 88 TYR A C 1
ATOM 709 O O . TYR A 1 88 ? 14.561 -3.352 -6.217 1.00 89.88 88 TYR A O 1
ATOM 717 N N . ARG A 1 89 ? 13.428 -3.438 -8.151 1.00 85.12 89 ARG A N 1
ATOM 718 C CA . ARG A 1 89 ? 13.812 -4.825 -8.455 1.00 85.12 89 ARG A CA 1
ATOM 719 C C . ARG A 1 89 ? 15.297 -4.972 -8.772 1.00 85.12 89 ARG A C 1
ATOM 721 O O . ARG A 1 89 ? 15.862 -5.985 -8.384 1.00 85.12 89 ARG A O 1
ATOM 728 N N . VAL A 1 90 ? 15.886 -4.003 -9.472 1.00 81.31 90 VAL A N 1
ATOM 729 C CA . VAL A 1 90 ? 17.322 -3.999 -9.785 1.00 81.31 90 VAL A CA 1
ATOM 730 C C . VAL A 1 90 ? 18.124 -3.838 -8.498 1.00 81.31 90 VAL A C 1
ATOM 732 O O . VAL A 1 90 ? 18.944 -4.695 -8.199 1.00 81.31 90 VAL A O 1
ATOM 735 N N . ASP A 1 91 ? 17.796 -2.832 -7.685 1.00 78.38 91 ASP A N 1
ATOM 736 C CA . ASP A 1 91 ? 18.512 -2.543 -6.434 1.00 78.38 91 ASP A CA 1
ATOM 737 C C . ASP A 1 91 ? 18.349 -3.649 -5.374 1.00 78.38 91 ASP A C 1
ATOM 739 O O . ASP A 1 91 ? 19.184 -3.800 -4.487 1.00 78.38 91 ASP A O 1
ATOM 743 N N . SER A 1 92 ? 17.253 -4.417 -5.431 1.00 71.75 92 SER A N 1
ATOM 744 C CA . SER A 1 92 ? 16.990 -5.524 -4.497 1.00 71.75 92 SER A CA 1
ATOM 745 C C . SER A 1 92 ? 17.580 -6.862 -4.951 1.00 71.75 92 SER A C 1
ATOM 747 O O . SER A 1 92 ? 17.462 -7.845 -4.215 1.00 71.75 92 SER A O 1
ATOM 749 N N . SER A 1 93 ? 18.159 -6.936 -6.152 1.00 63.91 93 SER A N 1
ATOM 750 C CA . SER A 1 93 ? 18.903 -8.118 -6.575 1.00 63.91 93 SER A CA 1
ATOM 751 C C . SER A 1 93 ? 20.301 -8.012 -5.969 1.00 63.91 93 SER A C 1
ATOM 753 O O . SER A 1 93 ? 20.992 -7.044 -6.282 1.00 63.91 93 SER A O 1
ATOM 755 N N . PRO A 1 94 ? 20.730 -8.933 -5.086 1.00 58.78 94 PRO A N 1
ATOM 756 C CA . PRO A 1 94 ? 22.116 -8.932 -4.637 1.00 58.78 94 PRO A CA 1
ATOM 757 C C . PRO A 1 94 ? 23.010 -9.036 -5.877 1.00 58.78 94 PRO A C 1
ATOM 759 O O . PRO A 1 94 ? 22.782 -9.907 -6.718 1.00 58.78 94 PRO A O 1
ATOM 762 N N . GLU A 1 95 ? 23.950 -8.100 -6.023 1.00 60.72 95 GLU A N 1
ATOM 763 C CA . GLU A 1 95 ? 25.056 -8.248 -6.969 1.00 60.72 95 GLU A CA 1
ATOM 764 C C . GLU A 1 95 ? 25.766 -9.575 -6.648 1.00 60.72 95 GLU A C 1
ATOM 766 O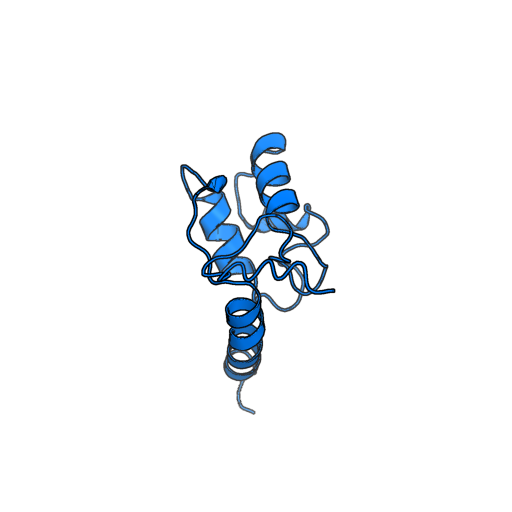 O . GLU A 1 95 ? 26.009 -9.862 -5.471 1.00 60.72 95 GLU A O 1
ATOM 771 N N . ASP A 1 96 ? 25.983 -10.393 -7.684 1.00 48.66 96 ASP A N 1
ATOM 772 C CA . ASP A 1 96 ? 26.691 -11.684 -7.63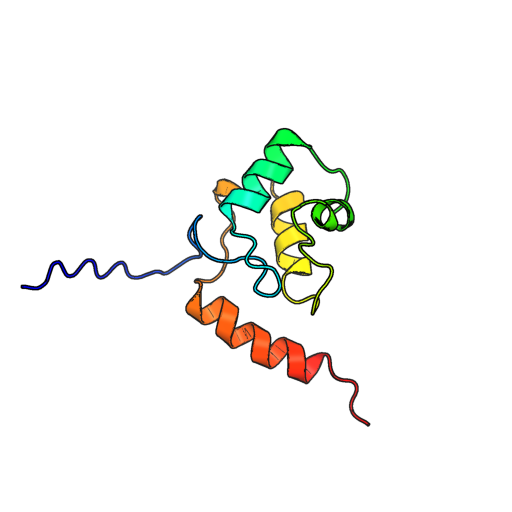5 1.00 48.66 96 ASP A CA 1
ATOM 773 C C . ASP A 1 96 ? 28.036 -11.612 -6.884 1.00 48.66 96 ASP A C 1
ATOM 775 O O . ASP A 1 96 ? 28.824 -10.669 -7.145 1.00 48.66 96 ASP A O 1
#

Foldseek 3Di:
DDPPPPPPQQFADQCAQLQPVQRQGNVLLLVCCVPVVDPDLVCCCVSRHRCVPPNLSSVVSRCLSPDPCSVPDGHGYRVVSVVVVVVVNVVPPPDD

Radius of gyration: 14.57 Å; Cα contacts (8 Å, |Δi|>4): 102; chains: 1; bounding box: 42×26×45 Å

Mean predicted aligned error: 6.18 Å

Secondary structure (DSSP, 8-state):
----------S--TTSEEETTTTEEHHHHHHHHHHH--SSGGGGGGTTTTTSSSSTTHHHHHHHHH-S-GGG-----HHHHHHHHHHHHHHTSPP-

InterPro domains:
  IPR007419 BFD-like [2Fe-2S]-binding domain [PF04324] (19-66)
  IPR041854 BFD-like [2Fe-2S]-binding domain superfamily [G3DSA:1.10.10.1100] (18-69)

Organism: N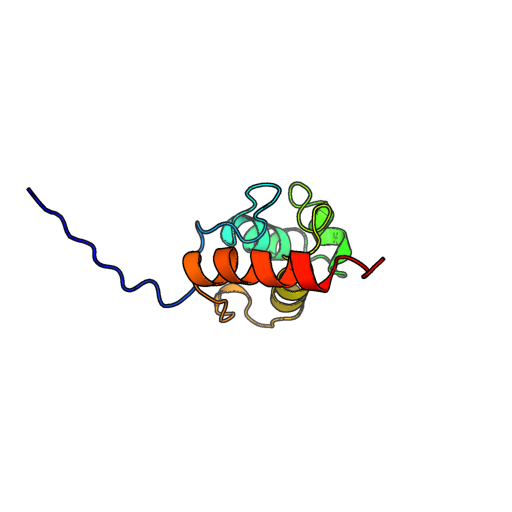CBI:txid1263870

Sequence (96 aa):
MGCGFIIEKTRMQDDDDLCLCFHVTRRKVLQYIRVHRPKRASQLSECYGAGTGCGWCRPFLTRLLESESPETESLPDEQQYAAERQRYRVDSSPED